Protein AF-A0A924HT88-F1 (afdb_monomer_lite)

Structure (mmCIF, N/CA/C/O backbone):
data_AF-A0A924HT88-F1
#
_entry.id   AF-A0A924HT88-F1
#
loop_
_atom_site.group_PDB
_atom_site.id
_atom_site.type_symbol
_atom_site.label_atom_id
_atom_site.label_alt_id
_atom_site.label_comp_id
_atom_site.label_asym_id
_atom_site.label_entity_id
_atom_site.label_seq_id
_atom_site.pdbx_PDB_ins_code
_atom_site.Cartn_x
_atom_site.Cartn_y
_atom_site.Cartn_z
_atom_site.occupancy
_atom_site.B_iso_or_equiv
_atom_site.auth_seq_id
_atom_site.auth_comp_id
_atom_site.auth_asym_id
_atom_site.auth_atom_id
_atom_site.pdbx_PDB_model_num
ATOM 1 N N . TRP A 1 1 ? 3.885 4.890 -24.314 1.00 82.12 1 TRP A N 1
ATOM 2 C CA . TRP A 1 1 ? 3.691 3.419 -24.435 1.00 82.12 1 TRP A CA 1
ATOM 3 C C . TRP A 1 1 ? 5.013 2.710 -24.725 1.00 82.12 1 TRP A C 1
ATOM 5 O O . TRP A 1 1 ? 5.011 1.498 -24.888 1.00 82.12 1 TRP A O 1
ATOM 15 N N . LYS A 1 2 ? 6.137 3.433 -24.790 1.00 86.69 2 LYS A N 1
ATOM 16 C CA . LYS A 1 2 ? 7.452 2.869 -25.084 1.00 86.69 2 LYS A CA 1
ATOM 17 C C . LYS A 1 2 ? 8.277 2.788 -23.799 1.00 86.69 2 LYS A C 1
ATOM 19 O O . LYS A 1 2 ? 8.051 3.573 -22.881 1.00 86.69 2 LYS A O 1
ATOM 24 N N . ALA A 1 3 ? 9.246 1.877 -23.745 1.00 83.75 3 ALA A N 1
ATOM 25 C CA . ALA A 1 3 ? 10.101 1.678 -22.569 1.00 83.75 3 ALA A CA 1
ATOM 26 C C . ALA A 1 3 ? 10.884 2.941 -22.158 1.00 83.75 3 ALA A C 1
ATOM 28 O O . ALA A 1 3 ? 11.144 3.155 -20.977 1.00 83.75 3 ALA A O 1
ATOM 29 N N . PHE A 1 4 ? 11.211 3.796 -23.130 1.00 87.31 4 PHE A N 1
ATOM 30 C CA . PHE A 1 4 ? 12.006 5.010 -22.942 1.00 87.31 4 PHE A CA 1
ATOM 31 C C . PHE A 1 4 ? 11.184 6.278 -22.648 1.00 87.31 4 PHE A C 1
ATOM 33 O O . PHE A 1 4 ? 11.771 7.333 -22.431 1.00 87.31 4 PHE A O 1
ATOM 40 N N . ASP A 1 5 ? 9.849 6.196 -22.558 1.00 86.12 5 ASP A N 1
ATOM 41 C CA . ASP A 1 5 ? 8.979 7.333 -22.189 1.00 86.12 5 ASP A CA 1
ATOM 42 C C . ASP A 1 5 ? 8.967 7.582 -20.654 1.00 86.12 5 ASP A C 1
ATOM 44 O O . ASP A 1 5 ? 7.937 7.929 -20.073 1.00 86.12 5 ASP A O 1
ATOM 48 N N . GLY A 1 6 ? 10.083 7.322 -19.965 1.00 85.44 6 GLY A N 1
ATOM 49 C CA . GLY A 1 6 ? 10.193 7.331 -18.501 1.00 85.44 6 GLY A CA 1
ATOM 50 C C . GLY A 1 6 ? 9.656 6.065 -17.818 1.00 85.44 6 GLY A C 1
ATOM 51 O O . GLY A 1 6 ? 9.082 5.187 -18.451 1.00 85.44 6 GLY A O 1
ATOM 52 N N . VAL A 1 7 ? 9.837 5.960 -16.498 1.00 83.69 7 VAL A N 1
ATOM 53 C CA . VAL A 1 7 ? 9.441 4.767 -15.711 1.00 83.69 7 VAL A CA 1
ATOM 54 C C . VAL A 1 7 ? 7.940 4.704 -15.396 1.00 83.69 7 VAL A C 1
ATOM 56 O O . VAL A 1 7 ? 7.403 3.642 -15.099 1.00 83.69 7 VAL A O 1
ATOM 59 N N . ARG A 1 8 ? 7.228 5.834 -15.503 1.00 85.94 8 ARG A N 1
ATOM 60 C CA . ARG A 1 8 ? 5.781 5.931 -15.250 1.00 85.94 8 ARG A CA 1
ATOM 61 C C . ARG A 1 8 ? 4.982 5.841 -16.541 1.00 85.94 8 ARG A C 1
ATOM 63 O O . ARG A 1 8 ? 4.520 6.852 -17.068 1.00 85.94 8 ARG A O 1
ATOM 70 N N . ASN A 1 9 ? 4.801 4.635 -17.066 1.00 91.50 9 ASN A N 1
ATOM 71 C CA . ASN A 1 9 ? 3.984 4.439 -18.260 1.00 91.50 9 ASN A CA 1
ATOM 72 C C . ASN A 1 9 ? 3.318 3.053 -18.306 1.00 91.50 9 ASN A C 1
ATOM 74 O O . ASN A 1 9 ? 3.626 2.156 -17.525 1.00 91.50 9 ASN A O 1
ATOM 78 N N . ARG A 1 10 ? 2.378 2.878 -19.244 1.00 90.88 10 ARG A N 1
ATOM 79 C CA . ARG A 1 10 ? 1.632 1.616 -19.405 1.00 90.88 10 ARG A CA 1
ATOM 80 C C . ARG A 1 10 ? 2.510 0.434 -19.821 1.00 90.88 10 ARG A C 1
ATOM 82 O O . ARG A 1 10 ? 2.146 -0.692 -19.515 1.00 90.88 10 ARG A O 1
ATOM 89 N N . TYR A 1 11 ? 3.638 0.683 -20.488 1.00 94.12 11 TYR A N 1
ATOM 90 C CA . TYR A 1 11 ? 4.581 -0.377 -20.843 1.00 94.12 11 TYR A CA 1
ATOM 91 C C . TYR A 1 11 ? 5.175 -0.995 -19.578 1.00 94.12 11 TYR A C 1
ATOM 93 O O . TYR A 1 11 ? 5.062 -2.200 -19.386 1.00 94.12 11 TYR A O 1
ATOM 101 N N . TRP A 1 12 ? 5.689 -0.163 -18.667 1.00 94.38 12 TRP A N 1
ATOM 102 C CA . TRP A 1 12 ? 6.228 -0.628 -17.391 1.00 94.38 12 TRP A CA 1
ATOM 103 C C . TRP A 1 12 ? 5.168 -1.263 -16.502 1.00 94.38 12 TRP A C 1
ATOM 105 O O . TRP A 1 12 ? 5.472 -2.214 -15.803 1.00 94.38 12 TRP A O 1
ATOM 115 N N . LEU A 1 13 ? 3.913 -0.806 -16.553 1.00 93.00 13 LEU A N 1
ATOM 116 C CA . LEU A 1 13 ? 2.840 -1.483 -15.822 1.00 93.00 13 LEU A CA 1
ATOM 117 C C . LEU A 1 13 ? 2.648 -2.931 -16.301 1.00 93.00 13 LEU A C 1
ATOM 119 O O . LEU A 1 13 ? 2.597 -3.837 -15.478 1.00 93.00 13 LEU A O 1
ATOM 123 N N . VAL A 1 14 ? 2.547 -3.146 -17.617 1.00 94.25 14 VAL A N 1
ATOM 124 C CA . VAL A 1 14 ? 2.353 -4.490 -18.187 1.00 94.25 14 VAL A CA 1
ATOM 125 C C . VAL A 1 14 ? 3.579 -5.365 -17.951 1.00 94.25 14 VAL A C 1
ATOM 127 O O . VAL A 1 14 ? 3.433 -6.504 -17.519 1.00 94.25 14 VAL A O 1
ATOM 130 N N . GLU A 1 15 ? 4.776 -4.823 -18.177 1.00 94.38 15 GLU A N 1
ATOM 131 C CA . GLU A 1 15 ? 6.030 -5.526 -17.909 1.00 94.38 15 GLU A CA 1
ATOM 132 C C . GLU A 1 15 ? 6.109 -5.932 -16.436 1.00 94.38 15 GLU A C 1
ATOM 134 O O . GLU A 1 15 ? 6.303 -7.108 -16.140 1.00 94.38 15 GLU A O 1
ATOM 139 N N . ASN A 1 1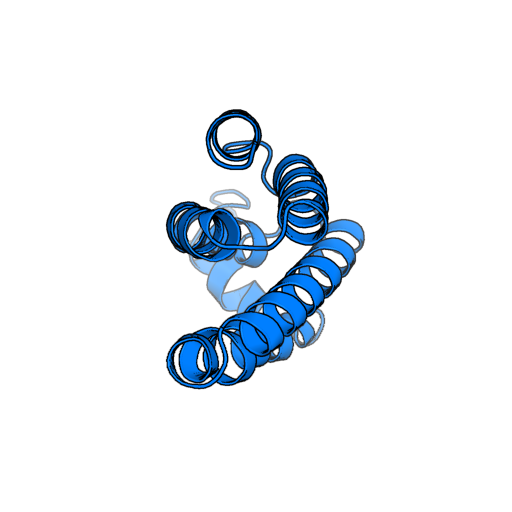6 ? 5.834 -5.007 -15.510 1.00 94.50 16 ASN A N 1
ATOM 140 C CA . ASN A 1 16 ? 5.888 -5.297 -14.083 1.00 94.50 16 ASN A CA 1
ATOM 141 C C . ASN A 1 16 ? 4.855 -6.361 -13.665 1.00 94.50 16 ASN A C 1
ATOM 143 O O . ASN A 1 16 ? 5.109 -7.123 -12.741 1.00 94.50 16 ASN A O 1
ATOM 147 N N . MET A 1 17 ? 3.690 -6.430 -14.314 1.00 92.69 17 MET A N 1
ATOM 148 C CA . MET A 1 17 ? 2.689 -7.466 -14.022 1.00 92.69 17 MET A CA 1
ATOM 149 C C . MET A 1 17 ? 3.076 -8.843 -14.575 1.00 92.69 17 MET A C 1
ATOM 151 O O . MET A 1 17 ? 2.707 -9.858 -13.997 1.00 92.69 17 MET A O 1
ATOM 155 N N . GLN A 1 18 ? 3.802 -8.901 -15.691 1.00 94.56 18 GLN A N 1
ATOM 156 C CA . GLN A 1 18 ? 4.192 -10.168 -16.323 1.00 94.56 18 GLN A CA 1
ATOM 157 C C . GLN A 1 18 ? 5.537 -10.699 -15.821 1.00 94.56 18 GLN A C 1
ATOM 159 O O . GLN A 1 18 ? 5.830 -11.885 -15.968 1.00 94.56 18 GLN A O 1
ATOM 164 N N . ASN A 1 19 ? 6.363 -9.837 -15.232 1.00 94.12 19 ASN A N 1
ATOM 165 C C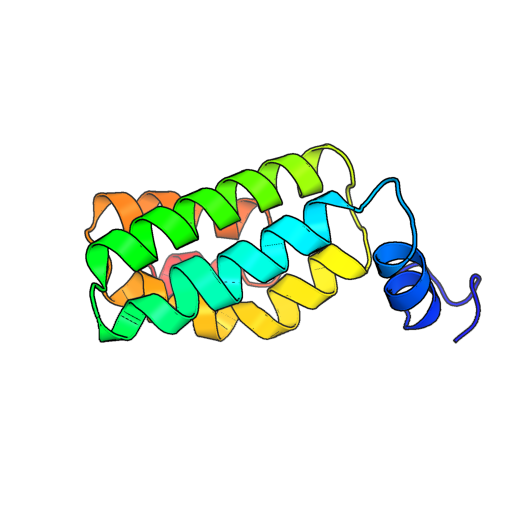A . ASN A 1 19 ? 7.681 -10.207 -14.753 1.00 94.12 19 ASN A CA 1
ATOM 166 C C . ASN A 1 19 ? 7.588 -11.104 -13.509 1.00 94.12 19 ASN A C 1
ATOM 168 O O . ASN A 1 19 ? 7.039 -10.721 -12.474 1.00 94.12 19 ASN A O 1
ATOM 172 N N . SER A 1 20 ? 8.193 -12.290 -13.590 1.00 93.62 20 SER A N 1
ATOM 173 C CA . SER A 1 20 ? 8.217 -13.277 -12.505 1.00 93.62 20 SER A CA 1
ATOM 174 C C . SER A 1 20 ? 8.889 -12.760 -11.231 1.00 93.62 20 SER A C 1
ATOM 176 O O . SER A 1 20 ? 8.525 -13.190 -10.139 1.00 93.62 20 SER A O 1
ATOM 178 N N . ARG A 1 21 ? 9.797 -11.778 -11.337 1.00 91.62 21 ARG A N 1
ATOM 179 C CA . ARG A 1 21 ? 10.389 -11.083 -10.183 1.00 91.62 21 ARG A CA 1
ATOM 180 C C . ARG A 1 21 ? 9.330 -10.428 -9.296 1.00 91.62 21 ARG A C 1
ATOM 182 O O . ARG A 1 21 ? 9.523 -10.328 -8.088 1.00 91.62 21 ARG A O 1
ATOM 189 N N . TYR A 1 22 ? 8.223 -9.980 -9.882 1.00 94.88 22 TYR A N 1
ATOM 190 C CA . TYR A 1 22 ? 7.152 -9.281 -9.179 1.00 94.88 22 TYR A CA 1
ATOM 191 C C . TYR A 1 22 ? 5.916 -10.161 -8.973 1.00 94.88 22 TYR A C 1
ATOM 193 O O . TYR A 1 22 ? 4.842 -9.643 -8.676 1.00 94.88 22 TYR A O 1
ATOM 201 N N . ALA A 1 23 ? 6.056 -11.490 -9.071 1.00 93.88 23 ALA A N 1
ATOM 202 C CA . ALA A 1 23 ? 4.945 -12.430 -8.917 1.00 93.88 23 ALA A CA 1
ATOM 203 C C . ALA A 1 23 ? 4.193 -12.273 -7.583 1.00 93.88 23 ALA A C 1
ATOM 205 O O . ALA A 1 23 ? 2.978 -12.453 -7.551 1.00 93.88 23 ALA A O 1
ATOM 206 N N . ILE A 1 24 ? 4.879 -11.837 -6.518 1.00 95.19 24 ILE A N 1
ATOM 207 C CA . ILE A 1 24 ? 4.276 -11.529 -5.210 1.00 95.19 24 ILE A CA 1
ATOM 208 C C . ILE A 1 24 ? 3.153 -10.482 -5.293 1.00 95.19 24 ILE A C 1
ATOM 210 O O . ILE A 1 24 ? 2.236 -10.484 -4.474 1.00 95.19 24 ILE A O 1
ATOM 214 N N . MET A 1 25 ? 3.167 -9.606 -6.306 1.00 94.94 25 MET A N 1
ATOM 215 C CA . MET A 1 25 ? 2.087 -8.643 -6.521 1.00 94.94 25 MET A CA 1
ATOM 216 C C . MET A 1 25 ? 0.758 -9.328 -6.845 1.00 94.94 25 MET A C 1
ATOM 218 O O . MET A 1 25 ? -0.289 -8.809 -6.465 1.00 94.94 25 MET A O 1
ATOM 222 N N . HIS A 1 26 ? 0.769 -10.501 -7.484 1.00 94.62 26 HIS A N 1
ATOM 223 C CA . HIS A 1 26 ? -0.452 -11.275 -7.710 1.00 94.62 26 HIS A CA 1
ATOM 224 C C . HIS A 1 26 ? -1.062 -11.758 -6.393 1.00 94.62 26 HIS A C 1
ATOM 226 O O . HIS A 1 26 ? -2.270 -11.618 -6.199 1.00 94.62 26 HIS A O 1
ATOM 232 N N . ASP A 1 27 ? -0.234 -12.228 -5.459 1.00 95.50 27 ASP A N 1
ATOM 233 C CA . ASP A 1 27 ? -0.690 -12.643 -4.130 1.00 95.50 27 ASP A CA 1
ATOM 234 C C . ASP A 1 27 ? -1.213 -11.454 -3.323 1.00 95.50 27 ASP A C 1
ATOM 236 O O . ASP A 1 27 ? -2.246 -11.555 -2.660 1.00 95.50 27 ASP A O 1
ATOM 240 N N . ILE A 1 28 ? -0.544 -10.301 -3.419 1.00 96.50 28 ILE A N 1
ATOM 241 C CA . ILE A 1 28 ? -1.000 -9.042 -2.820 1.00 96.50 28 ILE A CA 1
ATOM 242 C C . ILE A 1 28 ? -2.390 -8.675 -3.346 1.00 96.50 28 ILE A C 1
ATOM 244 O O . ILE A 1 28 ? -3.289 -8.420 -2.546 1.00 96.50 28 ILE A O 1
ATOM 248 N N . TYR A 1 29 ? -2.601 -8.693 -4.666 1.00 96.06 29 TYR A N 1
ATOM 249 C CA . TYR A 1 29 ? -3.911 -8.406 -5.256 1.00 96.06 29 TYR A CA 1
ATOM 250 C C . TYR A 1 29 ? -4.968 -9.429 -4.836 1.00 96.06 29 TYR A C 1
ATOM 252 O O . TYR A 1 29 ? -6.080 -9.043 -4.473 1.00 96.06 29 TYR A O 1
ATOM 260 N N . TYR A 1 30 ? -4.630 -10.718 -4.843 1.00 96.12 30 TYR A N 1
ATOM 261 C CA . TYR A 1 30 ? -5.547 -11.772 -4.425 1.00 96.12 30 TYR A CA 1
ATOM 262 C C . TYR A 1 30 ? -5.968 -11.599 -2.963 1.00 96.12 30 TYR A C 1
ATOM 264 O O . TYR A 1 30 ? -7.158 -11.600 -2.653 1.00 96.12 30 TYR A O 1
ATOM 272 N N . ASN A 1 31 ? -5.010 -11.384 -2.062 1.00 96.75 31 ASN A N 1
ATOM 273 C CA . ASN A 1 31 ? -5.289 -11.180 -0.645 1.00 96.75 31 ASN A CA 1
ATOM 274 C C . ASN A 1 31 ? -6.083 -9.881 -0.416 1.00 96.75 31 ASN A C 1
ATOM 276 O O . ASN A 1 31 ? -7.046 -9.893 0.350 1.00 96.75 31 ASN A O 1
ATOM 280 N N . TYR A 1 32 ? -5.747 -8.798 -1.127 1.00 96.88 32 TYR A N 1
ATOM 281 C CA . TYR A 1 32 ? -6.455 -7.518 -1.047 1.00 96.88 32 TYR A CA 1
ATOM 282 C C . TYR A 1 32 ? -7.937 -7.661 -1.393 1.00 96.88 32 TYR A C 1
ATOM 284 O O . TYR A 1 32 ? -8.795 -7.258 -0.612 1.00 96.88 32 TYR A O 1
ATOM 292 N N . TYR A 1 33 ? -8.249 -8.247 -2.551 1.00 95.44 33 TYR A N 1
ATOM 293 C CA . TYR A 1 33 ? -9.628 -8.335 -3.021 1.00 95.44 33 TYR A CA 1
ATOM 294 C C . TYR A 1 33 ? -10.386 -9.488 -2.371 1.00 95.44 33 TYR A C 1
ATOM 296 O O . TYR A 1 33 ? -11.438 -9.277 -1.776 1.00 95.44 33 TYR A O 1
ATOM 304 N N . ARG A 1 34 ? -9.845 -10.708 -2.447 1.00 93.56 34 ARG A N 1
ATOM 305 C CA . ARG A 1 34 ? -10.586 -11.920 -2.086 1.00 93.56 34 ARG A CA 1
ATOM 306 C C . ARG A 1 34 ? -10.605 -12.184 -0.586 1.00 93.56 34 ARG A C 1
ATOM 308 O O . ARG A 1 34 ? -11.609 -12.656 -0.064 1.00 93.56 34 ARG A O 1
ATOM 315 N N . LYS A 1 35 ? -9.485 -11.950 0.107 1.00 93.31 35 LYS A N 1
ATOM 316 C CA . LYS A 1 35 ? -9.372 -12.281 1.538 1.00 93.31 35 LYS A CA 1
ATOM 317 C C . LYS A 1 35 ? -9.737 -11.123 2.451 1.00 93.31 35 LYS A C 1
ATOM 319 O O . LYS A 1 35 ? -10.288 -11.380 3.514 1.00 93.31 35 LYS A O 1
ATOM 324 N N . ALA A 1 36 ? -9.440 -9.890 2.054 1.00 94.19 36 ALA A N 1
ATOM 325 C CA . ALA A 1 36 ? -9.788 -8.710 2.830 1.00 94.19 36 ALA A CA 1
ATOM 326 C C . ALA A 1 36 ? -11.077 -8.060 2.306 1.00 94.19 36 ALA A C 1
ATOM 328 O O . ALA A 1 36 ? -12.066 -8.018 3.029 1.00 94.19 36 ALA A O 1
ATOM 329 N N . GLY A 1 37 ? -11.098 -7.616 1.046 1.00 92.88 37 GLY A N 1
ATOM 330 C CA . GLY A 1 37 ? -12.215 -6.879 0.443 1.00 92.88 37 GLY A CA 1
ATOM 331 C C . GLY A 1 37 ? -13.567 -7.581 0.574 1.00 92.88 37 GLY A C 1
ATOM 332 O O . GLY A 1 37 ? -14.469 -7.053 1.221 1.00 92.88 37 GLY A O 1
ATOM 333 N N . ASP A 1 38 ? -13.693 -8.789 0.025 1.00 92.62 38 ASP A N 1
ATOM 334 C CA . ASP A 1 38 ? -14.951 -9.550 0.060 1.00 92.62 38 ASP A CA 1
ATOM 335 C C . ASP A 1 38 ? -15.398 -9.884 1.491 1.00 92.62 38 ASP A C 1
ATOM 337 O O . ASP A 1 38 ? -16.590 -9.897 1.796 1.00 92.62 38 ASP A O 1
ATOM 341 N N . LYS A 1 39 ? -14.440 -10.111 2.397 1.00 93.12 39 LYS A N 1
ATOM 342 C CA . LYS A 1 39 ? -14.730 -10.458 3.791 1.00 93.12 39 LYS A CA 1
ATOM 343 C C . LYS A 1 39 ? -15.162 -9.269 4.643 1.00 93.12 39 LYS A C 1
ATOM 345 O O . LYS A 1 39 ? -15.659 -9.489 5.742 1.00 93.12 39 LYS A O 1
ATOM 350 N N . LEU A 1 40 ? -15.027 -8.026 4.164 1.00 92.56 40 LEU A N 1
ATOM 351 C CA . LEU A 1 40 ? -15.433 -6.838 4.928 1.00 92.56 40 LEU A CA 1
ATOM 352 C C . LEU A 1 40 ? -16.919 -6.839 5.296 1.00 92.56 40 LEU A C 1
ATOM 354 O O . LEU A 1 40 ? -17.282 -6.228 6.301 1.00 92.56 40 LEU A O 1
ATOM 358 N N . TYR A 1 41 ? -17.764 -7.477 4.480 1.00 90.31 41 TYR A N 1
ATOM 359 C CA . TYR A 1 41 ? -19.196 -7.598 4.755 1.00 90.31 41 TYR A CA 1
ATOM 360 C C . TYR A 1 41 ? -19.498 -8.646 5.835 1.00 90.31 41 TYR A C 1
ATOM 362 O O . TYR A 1 41 ? -20.374 -8.428 6.666 1.00 90.31 41 TYR A O 1
ATOM 370 N N . GLU A 1 42 ? -18.770 -9.764 5.826 1.00 91.94 42 GLU A N 1
ATOM 371 C CA . GLU A 1 42 ? -18.970 -10.882 6.753 1.00 91.94 42 GLU A CA 1
ATOM 372 C C . GLU A 1 42 ? -18.349 -10.594 8.127 1.00 91.94 42 GLU A C 1
ATOM 374 O O . GLU A 1 42 ? -19.033 -10.643 9.146 1.00 91.94 42 GLU A O 1
ATOM 379 N N . ASP A 1 43 ? -17.056 -10.257 8.147 1.00 93.25 43 ASP A N 1
ATOM 380 C CA . ASP A 1 43 ? -16.295 -9.938 9.353 1.00 93.25 43 ASP A CA 1
ATOM 381 C C . ASP A 1 43 ? -15.318 -8.793 9.069 1.00 93.25 43 ASP A C 1
ATOM 383 O O . ASP A 1 43 ? -14.191 -8.968 8.594 1.00 93.25 43 ASP A O 1
ATOM 387 N N . GLY A 1 44 ? -15.757 -7.582 9.410 1.00 91.50 44 GLY A N 1
ATOM 388 C CA . GLY A 1 44 ? -14.964 -6.377 9.211 1.00 91.50 44 GLY A CA 1
ATOM 389 C C . GLY A 1 44 ? -13.668 -6.336 10.027 1.00 91.50 44 GLY A C 1
ATOM 390 O O . GLY A 1 44 ? -12.733 -5.652 9.616 1.00 91.50 44 GLY A O 1
ATOM 391 N N . ASN A 1 45 ? -13.578 -7.024 11.167 1.00 90.81 45 ASN A N 1
ATOM 392 C CA . ASN A 1 45 ? -12.367 -7.005 11.990 1.00 90.81 45 ASN A CA 1
ATOM 393 C C . ASN A 1 45 ? -11.318 -7.957 11.420 1.00 90.81 45 ASN A C 1
ATOM 395 O O . ASN A 1 45 ? -10.186 -7.535 11.180 1.00 90.81 45 ASN A O 1
ATOM 399 N N . ALA A 1 46 ? -11.710 -9.194 11.107 1.00 92.50 46 ALA A N 1
ATOM 400 C CA . ALA A 1 46 ? -10.822 -10.145 10.443 1.00 92.50 46 ALA A CA 1
ATOM 401 C C . ALA A 1 46 ? -10.352 -9.616 9.077 1.00 92.50 46 ALA A C 1
ATOM 403 O O . ALA A 1 46 ? -9.166 -9.678 8.757 1.00 92.50 46 ALA A O 1
ATOM 404 N N . ALA A 1 47 ? -11.251 -9.008 8.298 1.00 94.88 47 ALA A N 1
ATOM 405 C CA . ALA A 1 47 ? -10.910 -8.417 7.007 1.00 94.88 47 ALA A CA 1
ATOM 406 C C . ALA A 1 47 ? -9.885 -7.275 7.111 1.00 94.88 47 ALA A C 1
ATOM 408 O O . ALA A 1 47 ? -8.986 -7.169 6.277 1.00 94.88 47 ALA A O 1
ATOM 409 N N . ARG A 1 48 ? -9.984 -6.420 8.137 1.00 94.12 48 ARG A N 1
ATOM 410 C CA . ARG A 1 48 ? -9.009 -5.340 8.375 1.00 94.12 48 ARG A CA 1
ATOM 411 C C . ARG A 1 48 ? -7.657 -5.871 8.840 1.00 94.12 48 ARG A C 1
ATOM 413 O O . ARG A 1 48 ? -6.637 -5.328 8.419 1.00 94.12 48 ARG A O 1
ATOM 420 N N . ALA A 1 49 ? -7.638 -6.937 9.638 1.00 94.12 49 ALA A N 1
ATOM 421 C CA . ALA A 1 49 ? -6.401 -7.621 10.006 1.00 94.12 49 ALA A CA 1
ATOM 422 C C . ALA A 1 49 ? -5.701 -8.207 8.765 1.00 94.12 49 ALA A C 1
ATOM 424 O O . ALA A 1 49 ? -4.503 -8.000 8.571 1.00 94.12 49 ALA A O 1
ATOM 425 N N . GLU A 1 50 ? -6.454 -8.836 7.858 1.00 95.50 50 GLU A N 1
ATOM 426 C CA . GLU A 1 50 ? -5.910 -9.283 6.570 1.00 95.50 50 GLU A CA 1
ATOM 427 C C . GLU A 1 50 ? -5.456 -8.113 5.691 1.00 95.50 50 GLU A C 1
ATOM 429 O O . GLU A 1 50 ? -4.412 -8.187 5.043 1.00 95.50 50 GLU A O 1
ATOM 434 N N . MET A 1 51 ? -6.172 -6.986 5.709 1.00 96.12 51 MET A N 1
ATOM 435 C CA . MET A 1 51 ? -5.746 -5.783 4.994 1.00 96.12 51 MET A CA 1
ATOM 436 C C . MET A 1 51 ? -4.413 -5.237 5.531 1.00 96.12 51 MET A C 1
ATOM 438 O O . MET A 1 51 ? -3.564 -4.813 4.748 1.00 96.12 51 MET A O 1
ATOM 442 N N . LEU A 1 52 ? -4.175 -5.291 6.846 1.00 95.88 52 LEU A N 1
ATOM 443 C CA . LEU A 1 52 ? -2.869 -4.963 7.430 1.00 95.88 52 LEU A CA 1
ATOM 444 C C . LEU A 1 52 ? -1.775 -5.925 6.961 1.00 95.88 52 LEU A C 1
ATOM 446 O O . LEU A 1 52 ? -0.670 -5.477 6.655 1.00 95.88 52 LEU A O 1
ATOM 450 N N . ASN A 1 53 ? -2.068 -7.223 6.856 1.00 95.94 53 ASN A N 1
ATOM 451 C CA . ASN A 1 53 ? -1.125 -8.193 6.294 1.00 95.94 53 ASN A CA 1
ATOM 452 C C . ASN A 1 53 ? -0.751 -7.826 4.854 1.00 95.94 53 ASN A C 1
ATOM 454 O O . ASN A 1 53 ? 0.430 -7.822 4.506 1.00 95.94 53 ASN A O 1
ATOM 458 N N . VAL A 1 54 ? -1.733 -7.427 4.042 1.00 96.88 54 VAL A N 1
ATOM 459 C CA . VAL A 1 54 ? -1.500 -6.930 2.679 1.00 96.88 54 VAL A CA 1
ATOM 460 C C . VAL A 1 54 ? -0.612 -5.683 2.676 1.00 96.88 54 VAL A C 1
ATOM 462 O O . VAL A 1 54 ? 0.319 -5.609 1.874 1.00 96.88 54 VAL A O 1
ATOM 465 N N . LEU A 1 55 ? -0.837 -4.727 3.584 1.00 96.12 55 LEU A N 1
ATOM 466 C CA . LEU A 1 55 ? 0.026 -3.545 3.704 1.00 96.12 55 LEU A CA 1
ATOM 467 C C . LEU A 1 55 ? 1.467 -3.905 4.090 1.00 96.12 55 LEU A C 1
ATOM 469 O O . LEU A 1 55 ? 2.397 -3.293 3.570 1.00 96.12 55 LEU A O 1
ATOM 473 N N . ASN A 1 56 ? 1.676 -4.912 4.942 1.00 95.88 56 ASN A N 1
ATOM 474 C CA . ASN A 1 56 ? 3.022 -5.394 5.266 1.00 95.88 56 ASN A CA 1
ATOM 475 C C . ASN A 1 56 ? 3.705 -6.031 4.042 1.00 95.88 56 ASN A C 1
ATOM 477 O O . ASN A 1 56 ? 4.870 -5.742 3.773 1.00 95.88 56 ASN A O 1
ATOM 481 N N . LEU A 1 57 ? 2.983 -6.850 3.265 1.00 95.69 57 LEU A N 1
ATOM 482 C CA . LEU A 1 57 ? 3.508 -7.433 2.022 1.00 95.69 57 LEU A CA 1
ATOM 483 C C . LEU A 1 57 ? 3.889 -6.351 1.006 1.00 95.69 57 LEU A C 1
ATOM 485 O O . LEU A 1 57 ? 4.962 -6.416 0.409 1.00 95.69 57 LEU A O 1
ATOM 489 N N . LEU A 1 58 ? 3.045 -5.329 0.854 1.00 95.19 58 LEU A N 1
ATOM 490 C CA . LEU A 1 58 ? 3.332 -4.165 0.016 1.00 95.19 58 LEU A CA 1
ATOM 491 C C . LEU A 1 58 ? 4.551 -3.380 0.509 1.00 95.19 58 LEU A C 1
ATOM 493 O O . LEU A 1 58 ? 5.353 -2.934 -0.308 1.00 95.19 58 LEU A O 1
ATOM 497 N N . SER A 1 59 ? 4.726 -3.243 1.826 1.00 94.31 59 SER A N 1
ATOM 498 C CA . SER A 1 59 ? 5.900 -2.578 2.401 1.00 94.31 59 SER A CA 1
ATOM 499 C C . SER A 1 59 ? 7.179 -3.322 2.048 1.00 94.31 59 SER A C 1
ATOM 501 O O . SER A 1 59 ? 8.135 -2.692 1.602 1.00 94.31 59 SER A O 1
ATOM 503 N N . ASN A 1 60 ? 7.184 -4.646 2.197 1.00 94.25 60 ASN A N 1
ATOM 504 C CA . ASN A 1 60 ? 8.331 -5.476 1.834 1.00 94.25 60 ASN A CA 1
ATOM 505 C C . ASN A 1 60 ? 8.619 -5.376 0.331 1.00 94.25 60 ASN A C 1
ATOM 507 O O . ASN A 1 60 ? 9.745 -5.088 -0.066 1.00 94.25 60 ASN A O 1
ATOM 511 N N . PHE A 1 61 ? 7.580 -5.491 -0.504 1.00 94.44 61 PHE A N 1
ATOM 512 C CA . PHE A 1 61 ? 7.711 -5.328 -1.950 1.00 94.44 61 PHE A CA 1
ATOM 513 C C . PHE A 1 61 ? 8.307 -3.967 -2.336 1.00 94.44 61 PHE A C 1
ATOM 515 O O . PHE A 1 61 ? 9.178 -3.904 -3.203 1.00 94.44 61 PHE A O 1
ATOM 522 N N . ASN A 1 62 ? 7.857 -2.885 -1.693 1.00 92.38 62 ASN A N 1
ATOM 523 C CA . ASN A 1 62 ? 8.345 -1.533 -1.946 1.00 92.38 62 ASN A CA 1
ATOM 524 C C . ASN A 1 62 ? 9.803 -1.343 -1.509 1.00 92.38 62 ASN A C 1
ATOM 526 O O . ASN A 1 62 ? 10.544 -0.624 -2.175 1.00 92.38 62 ASN A O 1
ATOM 530 N N . THR A 1 63 ? 10.215 -1.972 -0.404 1.00 92.19 63 THR A N 1
ATOM 531 C CA . THR A 1 63 ? 11.611 -1.961 0.052 1.00 92.19 63 THR A CA 1
ATOM 532 C C . THR A 1 63 ? 12.529 -2.649 -0.955 1.00 92.19 63 THR A C 1
ATOM 534 O O . THR A 1 63 ? 13.578 -2.097 -1.283 1.00 92.19 63 THR A O 1
ATOM 537 N N . ASP A 1 64 ? 12.112 -3.789 -1.502 1.00 92.12 64 ASP A N 1
ATOM 538 C CA . ASP A 1 64 ? 12.914 -4.545 -2.469 1.00 92.12 64 ASP A CA 1
ATOM 539 C C . ASP A 1 64 ? 12.882 -3.932 -3.881 1.00 92.12 64 ASP A C 1
ATOM 541 O O . ASP A 1 64 ? 13.824 -4.086 -4.662 1.00 92.12 64 ASP A O 1
ATOM 545 N N . ASN A 1 65 ? 11.784 -3.252 -4.237 1.00 90.75 65 ASN A N 1
ATOM 546 C CA . ASN A 1 65 ? 11.502 -2.783 -5.595 1.00 90.75 65 ASN A CA 1
ATOM 547 C C . ASN A 1 65 ? 10.960 -1.343 -5.600 1.00 90.75 65 ASN A C 1
ATOM 549 O O . ASN A 1 65 ? 9.794 -1.073 -5.919 1.00 90.75 65 ASN A O 1
ATOM 553 N N . ILE A 1 66 ? 11.845 -0.405 -5.267 1.00 87.44 66 ILE A N 1
ATOM 554 C CA . ILE A 1 66 ? 11.547 1.029 -5.184 1.00 87.44 66 ILE A CA 1
ATOM 555 C C . ILE A 1 66 ? 11.152 1.584 -6.565 1.00 87.44 66 ILE A C 1
ATOM 557 O O . ILE A 1 66 ? 11.751 1.251 -7.586 1.00 87.44 66 ILE A O 1
ATOM 561 N N . ASN A 1 67 ? 10.179 2.502 -6.589 1.00 85.69 67 ASN A N 1
ATOM 562 C CA . ASN A 1 67 ? 9.778 3.280 -7.774 1.00 85.69 67 ASN A CA 1
ATOM 563 C C . ASN A 1 67 ? 9.224 2.454 -8.956 1.00 85.69 67 ASN A C 1
ATOM 565 O O . ASN A 1 67 ? 9.265 2.894 -10.106 1.00 85.69 67 ASN A O 1
ATOM 569 N N . THR A 1 68 ? 8.670 1.272 -8.680 1.00 92.25 68 THR A N 1
ATOM 570 C CA . THR A 1 68 ? 7.990 0.454 -9.693 1.00 92.25 68 THR A CA 1
ATOM 571 C C . THR A 1 68 ? 6.624 1.030 -10.071 1.00 92.25 68 THR A C 1
ATOM 573 O O . THR A 1 68 ? 5.875 1.549 -9.235 1.00 92.25 68 THR A O 1
ATOM 576 N N . MET A 1 69 ? 6.264 0.902 -11.352 1.00 93.31 69 MET A N 1
ATOM 577 C CA . MET A 1 69 ? 4.995 1.418 -11.869 1.00 93.31 69 MET A CA 1
ATOM 578 C C . MET A 1 69 ? 3.799 0.685 -11.250 1.00 93.31 69 MET A C 1
ATOM 580 O O . MET A 1 69 ? 2.782 1.312 -10.952 1.00 93.31 69 MET A O 1
ATOM 584 N N . ILE A 1 70 ? 3.920 -0.627 -11.020 1.00 94.00 70 ILE A N 1
ATOM 585 C CA . ILE A 1 70 ? 2.846 -1.442 -10.435 1.00 94.00 70 ILE A CA 1
ATOM 586 C C . ILE A 1 70 ? 2.488 -1.010 -9.006 1.00 94.00 70 ILE A C 1
ATOM 588 O O . ILE A 1 70 ? 1.304 -0.946 -8.670 1.00 94.00 70 ILE A O 1
ATOM 592 N N . ASN A 1 71 ? 3.482 -0.638 -8.191 1.00 92.19 71 ASN A N 1
ATOM 593 C CA . ASN A 1 71 ? 3.246 -0.197 -6.818 1.00 92.19 71 ASN A CA 1
ATOM 594 C C . ASN A 1 71 ? 2.561 1.171 -6.790 1.00 92.19 71 ASN A C 1
ATOM 596 O O . ASN A 1 71 ? 1.567 1.396 -6.102 1.00 92.19 71 ASN A O 1
ATOM 600 N N . GLN A 1 72 ? 3.048 2.089 -7.622 1.00 90.31 72 GLN A N 1
ATOM 601 C CA . GLN A 1 72 ? 2.444 3.407 -7.731 1.00 90.31 72 GLN A CA 1
ATOM 602 C C . GLN A 1 72 ? 1.010 3.353 -8.265 1.00 90.31 72 GLN A C 1
ATOM 604 O O . GLN A 1 72 ? 0.138 4.081 -7.784 1.00 90.31 72 GLN A O 1
ATOM 609 N N . PHE A 1 73 ? 0.754 2.481 -9.241 1.00 92.88 73 PHE A N 1
ATOM 610 C CA . PHE A 1 73 ? -0.584 2.262 -9.771 1.00 92.88 73 PHE A CA 1
ATOM 611 C C . PHE A 1 73 ? -1.543 1.760 -8.685 1.00 92.88 73 PHE A C 1
ATOM 613 O O . PHE A 1 73 ? -2.669 2.251 -8.601 1.00 92.88 73 PHE A O 1
ATOM 620 N N . PHE A 1 74 ? -1.089 0.847 -7.820 1.00 94.06 74 PHE A N 1
ATOM 621 C CA . PHE A 1 74 ? -1.880 0.351 -6.698 1.00 94.06 74 PHE A CA 1
ATOM 622 C C . PHE A 1 74 ? -2.349 1.496 -5.788 1.00 94.06 74 PHE A C 1
ATOM 624 O O . PHE A 1 74 ? -3.554 1.711 -5.642 1.00 94.06 74 PHE A O 1
ATOM 631 N N . TYR A 1 75 ? -1.428 2.295 -5.240 1.00 92.12 75 TYR A N 1
ATOM 632 C CA . TYR A 1 75 ? -1.791 3.363 -4.300 1.00 92.12 75 TYR A CA 1
ATOM 633 C C . TYR A 1 75 ? -2.651 4.456 -4.932 1.00 92.12 75 TYR A C 1
ATOM 635 O O . TYR A 1 75 ? -3.649 4.867 -4.343 1.00 92.12 75 TYR A O 1
ATOM 643 N N . GLN A 1 76 ? -2.359 4.866 -6.170 1.00 90.81 76 GLN A N 1
ATOM 644 C CA . GLN A 1 76 ? -3.179 5.862 -6.869 1.00 90.81 76 GLN A CA 1
ATOM 645 C C . GLN A 1 76 ? -4.638 5.431 -7.036 1.00 90.81 76 GLN A C 1
ATOM 647 O O . GLN A 1 76 ? -5.527 6.280 -7.120 1.00 90.81 76 GLN A O 1
ATOM 652 N N . ARG A 1 77 ? -4.903 4.124 -7.122 1.00 91.50 77 ARG A N 1
ATOM 653 C CA . ARG A 1 77 ? -6.267 3.599 -7.246 1.00 91.50 77 ARG A CA 1
ATOM 654 C C . ARG A 1 77 ? -6.897 3.258 -5.909 1.00 91.50 77 ARG A C 1
ATOM 656 O O . ARG A 1 77 ? -8.112 3.382 -5.785 1.00 91.50 77 ARG A O 1
ATOM 663 N N . LYS A 1 78 ? -6.097 2.857 -4.924 1.00 94.00 78 LYS A N 1
ATOM 664 C CA . LYS A 1 78 ? -6.586 2.295 -3.662 1.00 94.00 78 LYS A CA 1
ATOM 665 C C . LYS A 1 78 ? -6.506 3.223 -2.460 1.00 94.00 78 LYS A C 1
ATOM 667 O O . LYS A 1 78 ? -7.146 2.919 -1.462 1.00 94.00 78 LYS A O 1
ATOM 672 N N . ALA A 1 79 ? -5.840 4.374 -2.554 1.00 93.88 79 ALA A N 1
ATOM 673 C CA . ALA A 1 79 ? -5.707 5.327 -1.446 1.00 93.88 79 ALA A CA 1
ATOM 674 C C . ALA A 1 79 ? -7.048 5.653 -0.762 1.00 93.88 79 ALA A C 1
ATOM 676 O O . ALA A 1 79 ? -7.198 5.484 0.445 1.00 93.88 79 ALA A O 1
ATOM 677 N N . ASN A 1 80 ? -8.059 6.050 -1.543 1.00 94.75 80 ASN A N 1
ATOM 678 C CA . ASN A 1 80 ? -9.381 6.401 -1.008 1.00 94.75 80 ASN A CA 1
ATOM 679 C C . AS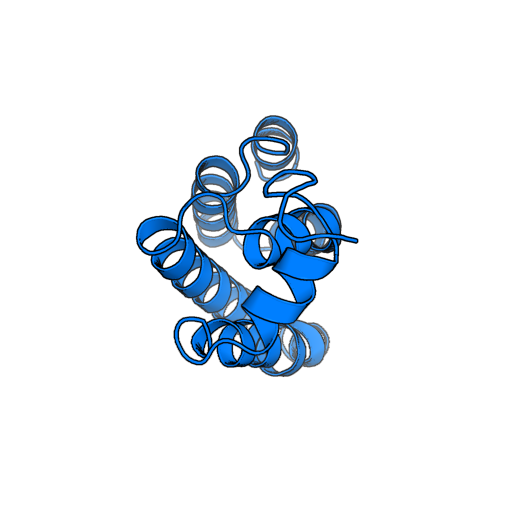N A 1 80 ? -10.111 5.204 -0.377 1.00 94.75 80 ASN A C 1
ATOM 681 O O . ASN A 1 80 ? -10.876 5.374 0.569 1.00 94.75 80 ASN A O 1
ATOM 685 N N . GLU A 1 81 ? -9.911 4.005 -0.921 1.00 94.19 81 GLU A N 1
ATOM 686 C CA . GLU A 1 81 ? -10.521 2.773 -0.418 1.00 94.19 81 GLU A CA 1
ATOM 687 C C . GLU A 1 81 ? -9.886 2.373 0.919 1.00 94.19 81 GLU A C 1
ATOM 689 O O . GLU A 1 81 ? -10.592 2.160 1.902 1.00 94.19 81 GLU A O 1
ATOM 694 N N . LEU A 1 82 ? -8.552 2.389 0.985 1.00 95.25 82 LEU A N 1
ATOM 695 C CA . LEU A 1 82 ? -7.773 2.106 2.189 1.00 95.25 82 LEU A CA 1
ATOM 696 C C . LEU A 1 82 ? -8.148 3.043 3.339 1.00 95.25 82 LEU A C 1
ATOM 698 O O . LEU A 1 82 ? -8.410 2.573 4.445 1.00 95.25 82 LEU A O 1
ATOM 702 N N . ILE A 1 83 ? -8.266 4.348 3.075 1.00 95.12 83 ILE A N 1
ATOM 703 C CA . ILE A 1 83 ? -8.686 5.310 4.100 1.00 95.12 83 ILE A CA 1
ATOM 704 C C . ILE A 1 83 ? -10.069 4.949 4.660 1.00 95.12 83 ILE A C 1
ATOM 706 O O . ILE A 1 83 ? -10.262 4.906 5.873 1.00 95.12 83 ILE A O 1
ATOM 710 N N . LYS A 1 84 ? -11.037 4.631 3.794 1.00 94.44 84 LYS A N 1
ATOM 711 C CA . LYS A 1 84 ? -12.399 4.274 4.224 1.00 94.44 84 LYS A CA 1
ATOM 712 C C . LYS A 1 84 ? -12.465 2.951 4.987 1.00 94.44 84 LYS A C 1
ATOM 714 O O . LYS A 1 84 ? -13.307 2.809 5.871 1.00 94.44 84 LYS A O 1
ATOM 719 N N . ILE A 1 85 ? -11.613 1.987 4.650 1.00 94.31 85 ILE A N 1
ATOM 720 C CA . ILE A 1 85 ? -11.544 0.699 5.349 1.00 94.31 85 ILE A CA 1
ATOM 721 C C . ILE A 1 85 ? -10.998 0.895 6.768 1.00 94.31 85 ILE A C 1
ATOM 723 O O . ILE A 1 85 ? -11.584 0.383 7.730 1.00 94.31 85 ILE A O 1
ATOM 727 N N . PHE A 1 86 ? -9.913 1.666 6.900 1.00 95.12 86 PHE A N 1
ATOM 728 C CA . PHE A 1 86 ? -9.225 1.882 8.173 1.00 95.12 86 PHE A CA 1
ATOM 729 C C . PHE A 1 86 ? -9.846 2.970 9.054 1.00 95.12 86 PHE A C 1
ATOM 731 O O . PHE A 1 86 ? -9.638 2.955 10.265 1.00 95.12 86 PHE A O 1
ATOM 738 N N . SER A 1 87 ? -10.682 3.860 8.515 1.00 92.88 87 SER A N 1
ATOM 739 C CA . SER A 1 87 ? -11.402 4.850 9.332 1.00 92.88 87 SER A CA 1
ATOM 740 C C . SER A 1 87 ? -12.316 4.203 10.382 1.00 92.88 87 SER A C 1
ATOM 742 O O . SER A 1 87 ? -12.509 4.767 11.458 1.00 92.88 87 SER A O 1
ATOM 744 N N . LYS A 1 88 ? -12.817 2.992 10.094 1.00 91.25 88 LYS A N 1
ATOM 745 C CA . LYS A 1 88 ? -13.637 2.158 10.989 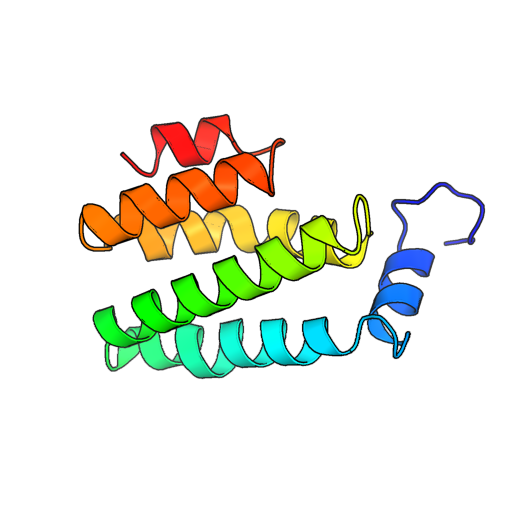1.00 91.25 88 LYS A CA 1
ATOM 746 C C . LYS A 1 88 ? -12.838 1.081 11.742 1.00 91.25 88 LYS A C 1
ATOM 748 O O . LYS A 1 88 ? -13.445 0.204 12.350 1.00 91.25 88 LYS A O 1
ATOM 753 N N . ALA A 1 89 ? -11.508 1.086 11.650 1.00 91.94 89 ALA A N 1
ATOM 754 C CA . ALA A 1 89 ? -10.658 0.126 12.350 1.00 91.94 89 ALA A CA 1
ATOM 755 C C . ALA A 1 89 ? -10.467 0.506 13.831 1.00 91.94 89 ALA A C 1
ATOM 757 O O . ALA A 1 89 ? -10.609 1.684 14.182 1.00 91.94 89 ALA A O 1
ATOM 758 N N . PRO A 1 90 ? -10.094 -0.458 14.693 1.00 92.25 90 PRO A N 1
ATOM 759 C CA . PRO A 1 90 ? -9.623 -0.166 16.042 1.00 92.25 90 PRO A CA 1
ATOM 760 C C . PRO A 1 90 ? -8.461 0.847 16.035 1.00 92.25 90 PRO A C 1
ATOM 762 O O . PRO A 1 90 ? -7.674 0.858 15.083 1.00 92.25 90 PRO A O 1
ATOM 765 N N . PRO A 1 91 ? -8.293 1.670 17.089 1.00 92.19 91 PRO A N 1
ATOM 766 C CA . PRO A 1 91 ? -7.271 2.722 17.119 1.00 92.19 91 PRO A CA 1
ATOM 767 C C . PRO A 1 91 ? -5.846 2.223 16.841 1.00 92.19 91 PRO A C 1
ATOM 769 O O . PRO A 1 91 ? -5.094 2.870 16.117 1.00 92.19 91 PRO A O 1
ATOM 772 N N . GLN A 1 92 ? -5.492 1.044 17.362 1.00 92.19 92 GLN A N 1
ATOM 773 C CA . GLN A 1 92 ? -4.177 0.434 17.158 1.00 92.19 92 GLN A CA 1
ATOM 774 C C . GLN A 1 92 ? -3.916 0.091 15.682 1.00 92.19 92 GLN A C 1
ATOM 776 O O . GLN A 1 92 ? -2.871 0.444 15.134 1.00 92.19 92 GLN A O 1
ATOM 781 N N . ASP A 1 93 ? -4.880 -0.558 15.027 1.00 92.88 93 ASP A N 1
ATOM 782 C CA . ASP A 1 93 ? -4.781 -0.950 13.619 1.00 92.88 93 ASP A CA 1
ATOM 783 C C . ASP A 1 93 ? -4.772 0.266 12.699 1.00 92.88 93 ASP A C 1
ATOM 785 O O . ASP A 1 93 ? -4.022 0.314 11.723 1.00 92.88 93 ASP A O 1
ATOM 789 N N . LYS A 1 94 ? -5.574 1.278 13.039 1.00 94.31 94 LYS A N 1
ATOM 790 C CA . LYS A 1 94 ? -5.619 2.543 12.313 1.00 94.31 94 LYS A CA 1
ATOM 791 C C . LYS A 1 94 ? -4.270 3.266 12.365 1.00 94.31 94 LYS A C 1
ATOM 793 O O . LYS A 1 94 ? -3.768 3.671 11.317 1.00 94.31 94 LYS A O 1
ATOM 798 N N . ALA A 1 95 ? -3.659 3.376 13.548 1.00 94.12 95 ALA A N 1
ATOM 799 C CA . ALA A 1 95 ? -2.347 4.000 13.714 1.00 94.12 95 ALA A CA 1
ATOM 800 C C . ALA A 1 95 ? -1.267 3.265 12.904 1.00 94.12 95 ALA A C 1
ATOM 802 O O . ALA A 1 95 ? -0.516 3.892 12.155 1.00 94.12 95 ALA A O 1
ATOM 803 N N . ARG A 1 96 ? -1.252 1.927 12.976 1.00 94.50 96 ARG A N 1
ATOM 804 C CA . ARG A 1 96 ? -0.308 1.093 12.220 1.00 94.50 96 ARG A CA 1
ATOM 805 C C . ARG A 1 96 ? -0.493 1.224 10.707 1.00 94.50 96 ARG A C 1
ATOM 807 O O . ARG A 1 96 ? 0.487 1.351 9.976 1.00 94.50 96 ARG A O 1
ATOM 814 N N . ALA A 1 97 ? -1.736 1.212 10.223 1.00 94.94 97 ALA A N 1
ATOM 815 C CA . ALA A 1 97 ? -2.030 1.420 8.808 1.00 94.94 97 ALA A CA 1
ATOM 816 C C . ALA A 1 97 ? -1.589 2.816 8.346 1.00 94.94 97 ALA A C 1
ATOM 818 O O . ALA A 1 97 ? -0.978 2.944 7.288 1.00 94.94 97 ALA A O 1
ATOM 819 N N . SER A 1 98 ? -1.851 3.850 9.151 1.00 95.06 98 SER A N 1
ATOM 820 C CA . SER A 1 98 ? -1.456 5.2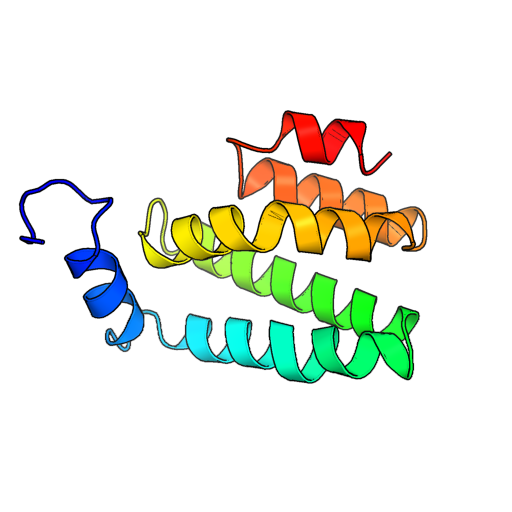28 8.853 1.00 95.06 98 SER A CA 1
ATOM 821 C C . SER A 1 98 ? 0.061 5.369 8.704 1.00 95.06 98 SER A C 1
ATOM 823 O O . SER A 1 98 ? 0.524 5.958 7.729 1.00 95.06 98 SER A O 1
ATOM 825 N N . GLU A 1 99 ? 0.843 4.778 9.610 1.00 94.50 99 GLU A N 1
ATOM 826 C CA . GLU A 1 99 ? 2.310 4.793 9.545 1.00 94.50 99 GLU A CA 1
ATOM 827 C C . GLU A 1 99 ? 2.837 4.110 8.273 1.00 94.50 99 GLU A C 1
ATOM 829 O O . GLU A 1 99 ? 3.632 4.689 7.526 1.00 94.50 99 GLU A O 1
ATOM 834 N N . LEU A 1 100 ? 2.345 2.900 7.985 1.00 94.25 100 LEU A N 1
ATOM 835 C CA . LEU A 1 100 ? 2.732 2.142 6.795 1.00 94.25 100 LEU A CA 1
ATOM 836 C C . LEU A 1 100 ? 2.395 2.912 5.510 1.00 94.25 100 LEU A C 1
ATOM 838 O O . LEU A 1 100 ? 3.242 3.056 4.627 1.00 94.25 100 LEU A O 1
ATOM 842 N N . LEU A 1 101 ? 1.174 3.440 5.403 1.00 94.44 101 LEU A N 1
ATOM 843 C CA . LEU A 1 101 ? 0.713 4.159 4.214 1.00 94.44 101 LEU A CA 1
ATOM 844 C C . LEU A 1 101 ? 1.476 5.467 3.991 1.00 94.44 101 LEU A C 1
ATOM 846 O O . LEU A 1 101 ? 1.827 5.768 2.853 1.00 94.44 101 LEU A O 1
ATOM 850 N N . GLN A 1 102 ? 1.802 6.209 5.053 1.00 94.19 102 GLN A N 1
ATOM 851 C CA . GLN A 1 102 ? 2.624 7.420 4.952 1.00 94.19 102 GLN A CA 1
ATOM 852 C C . GLN A 1 102 ? 4.035 7.123 4.427 1.00 94.19 102 GLN A C 1
ATOM 854 O O . GLN A 1 102 ? 4.570 7.898 3.633 1.00 94.19 102 GLN A O 1
ATOM 859 N N . LYS A 1 103 ? 4.626 5.993 4.832 1.00 91.25 103 LYS A N 1
ATOM 860 C CA . LYS A 1 103 ? 5.954 5.568 4.370 1.00 91.25 103 LYS A CA 1
ATOM 861 C C . LYS A 1 103 ? 5.953 5.125 2.904 1.00 91.25 103 LYS A C 1
ATOM 863 O O . LYS A 1 103 ? 6.910 5.395 2.183 1.00 91.25 103 LYS A O 1
ATOM 868 N N . MET A 1 104 ? 4.912 4.416 2.471 1.00 90.94 104 MET A N 1
ATOM 869 C CA . MET A 1 104 ? 4.861 3.814 1.133 1.00 90.94 104 MET A CA 1
ATOM 870 C C . MET A 1 104 ? 4.291 4.753 0.062 1.00 90.94 104 MET A C 1
ATOM 872 O O . MET A 1 104 ? 4.736 4.717 -1.083 1.00 90.94 104 MET A O 1
ATOM 876 N N . ASP A 1 105 ? 3.336 5.610 0.423 1.00 91.31 105 ASP A N 1
ATOM 877 C CA . ASP A 1 105 ? 2.653 6.529 -0.487 1.00 91.31 105 ASP A CA 1
ATOM 878 C C . ASP A 1 105 ? 2.782 7.977 0.001 1.00 91.31 105 ASP A C 1
ATOM 880 O O . ASP A 1 105 ? 1.856 8.604 0.524 1.00 91.31 105 ASP A O 1
ATOM 884 N N . MET A 1 106 ? 3.975 8.527 -0.231 1.00 89.25 106 MET A N 1
ATOM 885 C CA . MET A 1 106 ? 4.329 9.901 0.130 1.00 89.25 106 MET A CA 1
ATOM 886 C C . MET A 1 106 ? 3.402 10.952 -0.498 1.00 89.25 106 MET A C 1
ATOM 888 O O . MET A 1 106 ? 3.234 12.030 0.063 1.00 89.25 106 MET A O 1
ATOM 892 N N . THR A 1 107 ? 2.785 10.661 -1.651 1.00 90.25 107 THR A N 1
ATOM 893 C CA . THR A 1 107 ? 1.894 11.619 -2.330 1.00 90.25 107 THR A CA 1
ATOM 894 C C . THR A 1 107 ? 0.592 11.825 -1.557 1.00 90.25 107 THR A C 1
ATOM 896 O O . THR A 1 107 ? 0.078 12.940 -1.522 1.00 90.25 107 THR A O 1
ATOM 899 N N . ASN A 1 108 ? 0.078 10.783 -0.897 1.00 93.44 108 ASN A N 1
ATOM 900 C CA . ASN A 1 108 ? -1.119 10.875 -0.058 1.00 93.44 108 ASN A CA 1
ATOM 901 C C . ASN A 1 108 ? -0.807 10.898 1.451 1.00 93.44 108 ASN A C 1
ATOM 903 O O . ASN A 1 108 ? -1.737 10.858 2.254 1.00 93.44 108 ASN A O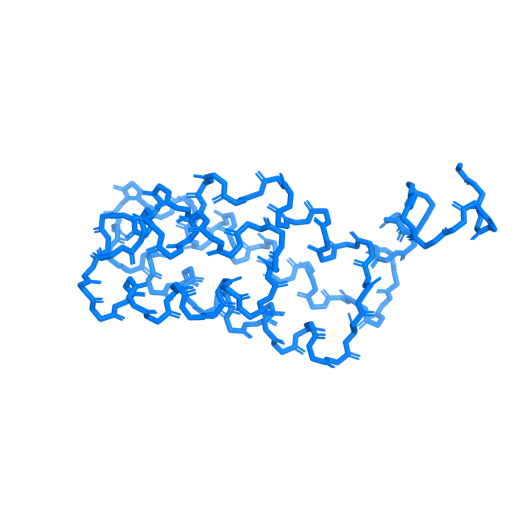 1
ATOM 907 N N . ALA A 1 109 ? 0.462 11.014 1.861 1.00 93.38 109 ALA A N 1
ATOM 908 C CA . ALA A 1 109 ? 0.873 10.961 3.268 1.00 93.38 109 ALA A CA 1
ATOM 909 C C . ALA A 1 109 ? 0.100 11.936 4.174 1.00 93.38 109 ALA A C 1
ATOM 911 O O . ALA A 1 109 ? -0.391 11.537 5.229 1.00 93.38 109 ALA A O 1
ATOM 912 N N . ALA A 1 110 ? -0.080 13.188 3.738 1.00 94.19 110 ALA A N 1
ATOM 913 C CA . ALA A 1 110 ? -0.861 14.178 4.484 1.00 94.19 110 ALA A CA 1
ATOM 914 C C . ALA A 1 110 ? -2.319 13.729 4.693 1.00 94.19 110 ALA A C 1
ATOM 916 O O . ALA A 1 110 ? -2.856 13.846 5.790 1.00 94.19 110 ALA A O 1
ATOM 917 N N . ARG A 1 111 ? -2.930 13.129 3.665 1.00 94.69 111 ARG A N 1
ATOM 918 C CA . ARG A 1 111 ? -4.309 12.631 3.731 1.00 94.69 111 ARG A CA 1
ATOM 919 C C . ARG A 1 111 ? -4.443 11.458 4.688 1.00 94.69 111 ARG A C 1
ATOM 921 O O . ARG A 1 111 ? -5.361 11.447 5.497 1.00 94.69 111 ARG A O 1
ATOM 928 N N . TYR A 1 112 ? -3.515 10.501 4.647 1.00 95.12 112 TYR A N 1
ATOM 929 C CA . TYR A 1 112 ? -3.509 9.399 5.612 1.00 95.12 112 TYR A CA 1
ATOM 930 C C . TYR A 1 112 ? -3.363 9.920 7.041 1.00 95.12 112 TYR A C 1
ATOM 932 O O . TYR A 1 112 ? -4.102 9.496 7.921 1.00 95.12 112 TYR A O 1
ATOM 940 N N . LYS A 1 113 ? -2.468 10.886 7.266 1.00 92.88 113 LYS A N 1
ATOM 941 C CA . LYS A 1 113 ? -2.270 11.489 8.585 1.00 92.88 113 LYS A CA 1
ATOM 942 C C . LYS A 1 113 ? -3.518 12.202 9.109 1.00 92.88 113 LYS A C 1
ATOM 944 O O . LYS A 1 113 ? -3.774 12.153 10.308 1.00 92.88 113 LYS A O 1
ATOM 949 N N . ASP A 1 114 ? -4.273 12.874 8.244 1.00 92.62 114 ASP A N 1
ATOM 950 C CA . ASP A 1 114 ? -5.456 13.630 8.655 1.00 92.62 114 ASP A CA 1
ATOM 951 C C . ASP A 1 114 ? -6.719 12.780 8.782 1.00 92.62 114 ASP A C 1
ATOM 953 O O . ASP A 1 114 ? -7.474 12.964 9.737 1.00 92.62 114 ASP A O 1
ATOM 957 N N . GLU A 1 115 ? -6.937 11.848 7.853 1.00 91.88 115 GLU A N 1
ATOM 958 C CA . GLU A 1 115 ? -8.143 11.017 7.796 1.00 91.88 115 GLU A CA 1
ATOM 959 C C . GLU A 1 115 ? -8.041 9.757 8.687 1.00 91.88 115 GLU A C 1
ATOM 961 O O . GLU A 1 115 ? -9.068 9.199 9.075 1.00 91.88 115 GLU A O 1
ATOM 966 N N . LEU A 1 116 ? -6.826 9.313 9.048 1.00 88.94 116 LEU A N 1
ATOM 967 C CA . LEU A 1 116 ? -6.575 8.133 9.894 1.00 88.94 116 LEU A CA 1
ATOM 968 C C . LEU A 1 116 ? -5.995 8.493 11.273 1.00 88.94 116 LEU A C 1
ATOM 970 O O . LEU A 1 116 ? -5.064 7.837 11.744 1.00 88.94 116 LEU A O 1
ATOM 974 N N . LYS A 1 117 ? -6.562 9.519 11.915 1.00 76.44 117 LYS A N 1
ATOM 975 C CA . LYS A 1 117 ? -6.315 9.840 13.331 1.00 76.44 117 LYS A CA 1
ATOM 976 C C . LYS A 1 117 ? -7.015 8.859 14.276 1.00 76.44 117 LYS A C 1
ATOM 978 O O . LYS A 1 117 ? -8.144 8.391 13.959 1.00 76.44 117 LYS A O 1
#

Sequence (117 aa):
WKAFDGVRNRYWLVENMQNSRYAIMHDIYYNYYRKAGDKLYEDGNAARAEMLNVLNLLSNFNTDNINTMINQFFYQRKANELIKIFSKAPPQDKARASELLQKMDMTNAARYKDELK

Radius of gyration: 14.56 Å; chains: 1; bounding box: 32×28×42 Å

Secondary structure (DSSP, 8-state):
--TTS-SSSHHHHHHHHH-GGGTHHHHHHHIIIIIIIGGGTT-HHHHHHHHHHHHHHHHHHHHHSTT-HHHHHHHHHHHHHHHHHHTTS-HHHHHHHHHHHHHH-TTTHHHHHHHT-

Foldseek 3Di:
DDPPPDQQDPVLQVCCPPDPVNVLVVVLVCLLCPVQVVCCVVDLARSLVSVLVSLVSLLVVCVVPPPGNNSVVCCVVCVVVLLVSLLPYDLVSLVSSLVSCCVSPVVCNVVSVVSSD

pLDDT: mean 92.74, std 3.23, range [76.44, 96.88]